Protein AF-A0A3S5DMK8-F1 (afdb_monomer_lite)

Radius of gyration: 21.27 Å; chains: 1; bounding box: 50×22×58 Å

Foldseek 3Di:
DVVVVVVVVVVVVVVVVVVVVVVVVLVVVLVVLVVVLVVLVVQLVVCVVVVVVVSNCCSVPPVNVVSVVVNCVSPVDPD

InterPro domains:
  IPR027417 P-loop containing nucleoside triphosphate hydrolase [SSF52540] (2-73)

Organism: Salmonella enterica I (NCBI:txid59201)

Structure (mmCIF, N/CA/C/O backbone):
data_AF-A0A3S5DMK8-F1
#
_entry.id   AF-A0A3S5DMK8-F1
#
loop_
_atom_site.group_PDB
_atom_site.id
_atom_site.type_symbol
_atom_site.label_atom_id
_atom_site.label_alt_id
_atom_site.label_comp_id
_atom_site.label_asym_id
_atom_site.label_entity_id
_atom_site.label_seq_id
_atom_site.pdbx_PDB_ins_code
_atom_site.Cartn_x
_atom_site.Cartn_y
_atom_site.Cartn_z
_atom_site.occupancy
_atom_site.B_iso_or_equiv
_atom_site.auth_seq_id
_atom_site.auth_comp_id
_atom_site.auth_asym_id
_atom_site.auth_atom_id
_atom_site.pdbx_PDB_model_num
ATOM 1 N N . MET A 1 1 ? -33.571 -6.329 36.301 1.00 62.97 1 MET A N 1
ATOM 2 C CA . MET A 1 1 ? -32.373 -5.985 37.095 1.00 62.97 1 MET A CA 1
ATOM 3 C C . MET A 1 1 ? -31.147 -6.758 36.619 1.00 62.97 1 MET A C 1
ATOM 5 O O . MET A 1 1 ? -30.501 -6.218 35.742 1.00 62.97 1 MET A O 1
ATOM 9 N N . LEU A 1 2 ? -30.854 -8.004 37.033 1.00 67.19 2 LEU A N 1
ATOM 10 C CA . LEU A 1 2 ? -29.641 -8.695 36.525 1.00 67.19 2 LEU A CA 1
ATOM 11 C C . LEU A 1 2 ? -29.652 -8.968 35.007 1.00 67.19 2 LEU A C 1
ATOM 13 O O . LEU A 1 2 ? -28.631 -8.806 34.355 1.00 67.19 2 LEU A O 1
ATOM 17 N N . ASN A 1 3 ? -30.798 -9.356 34.441 1.00 70.38 3 ASN A N 1
ATOM 18 C CA . ASN A 1 3 ? -30.894 -9.627 32.999 1.00 70.38 3 ASN A CA 1
ATOM 19 C C . ASN A 1 3 ? -30.793 -8.354 32.143 1.00 70.38 3 ASN A C 1
ATOM 21 O O . ASN A 1 3 ? -30.305 -8.418 31.027 1.00 70.38 3 ASN A O 1
ATOM 25 N N . GLU A 1 4 ? -31.219 -7.201 32.668 1.00 74.81 4 GLU A N 1
ATOM 26 C CA . GLU A 1 4 ? -31.107 -5.922 31.950 1.00 74.81 4 GLU A CA 1
ATOM 27 C C . GLU A 1 4 ? -29.661 -5.422 31.940 1.00 74.81 4 GLU A C 1
ATOM 29 O O . GLU A 1 4 ? -29.194 -4.959 30.911 1.00 74.81 4 GLU A O 1
ATOM 34 N N . GLU A 1 5 ? -28.928 -5.560 33.052 1.00 71.12 5 GLU A N 1
ATOM 35 C CA . GLU A 1 5 ? -27.487 -5.271 33.077 1.00 71.12 5 GLU A CA 1
ATOM 36 C C . GLU A 1 5 ? -26.692 -6.209 32.163 1.00 71.12 5 GLU A C 1
ATOM 38 O O . GLU A 1 5 ? -25.695 -5.788 31.579 1.00 71.12 5 GLU A O 1
ATOM 43 N N . LEU A 1 6 ? -27.123 -7.467 32.034 1.00 75.62 6 LEU A N 1
ATOM 44 C CA . LEU A 1 6 ? -26.495 -8.432 31.138 1.00 75.62 6 LEU A CA 1
ATOM 45 C C . LEU A 1 6 ? -26.696 -8.038 29.668 1.00 75.62 6 LEU A C 1
ATOM 47 O O . LEU A 1 6 ? -25.712 -7.943 28.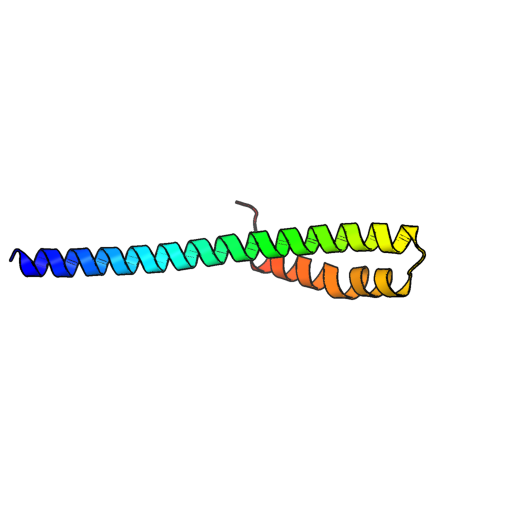938 1.00 75.62 6 LEU A O 1
ATOM 51 N N . ASP A 1 7 ? -27.932 -7.721 29.272 1.00 79.06 7 ASP A N 1
ATOM 52 C CA . ASP A 1 7 ? -28.253 -7.233 27.924 1.00 79.06 7 ASP A CA 1
ATOM 53 C C . ASP A 1 7 ? -27.497 -5.935 27.601 1.00 79.06 7 ASP A C 1
ATOM 55 O O . ASP A 1 7 ? -26.948 -5.781 26.509 1.00 79.06 7 ASP A O 1
ATOM 59 N N . ASP A 1 8 ? -27.419 -5.003 28.556 1.00 80.44 8 ASP A N 1
ATOM 60 C CA . ASP A 1 8 ? -26.726 -3.726 28.365 1.00 80.44 8 ASP A CA 1
ATOM 61 C C . ASP A 1 8 ? -25.208 -3.926 28.200 1.00 80.44 8 ASP A C 1
ATOM 63 O O . ASP A 1 8 ? -24.561 -3.269 27.379 1.00 80.44 8 ASP A O 1
ATOM 67 N N . LYS A 1 9 ? -24.629 -4.899 28.918 1.00 75.56 9 LYS A N 1
ATOM 68 C CA . LYS A 1 9 ? -23.219 -5.284 28.772 1.00 75.56 9 LYS A CA 1
ATOM 69 C C . LYS A 1 9 ? -22.933 -6.023 27.469 1.00 75.56 9 LYS A C 1
ATOM 71 O O . LYS A 1 9 ? -21.899 -5.748 26.864 1.00 75.56 9 LYS A O 1
ATOM 76 N N . GLU A 1 10 ? -23.817 -6.905 27.011 1.00 75.88 10 GLU A N 1
ATOM 77 C CA . GLU A 1 10 ? -23.681 -7.573 25.707 1.00 75.88 10 GLU A CA 1
ATOM 78 C C . GLU A 1 10 ? -23.776 -6.582 24.542 1.00 75.88 10 GLU A C 1
ATOM 80 O O . GLU A 1 10 ? -23.021 -6.692 23.569 1.00 75.88 10 GLU A O 1
ATOM 85 N N . ARG A 1 11 ? -24.639 -5.565 24.664 1.00 78.81 11 ARG A N 1
ATOM 86 C CA . ARG A 1 11 ? -24.731 -4.470 23.691 1.00 78.81 11 ARG A CA 1
ATOM 87 C C . ARG A 1 11 ? -23.446 -3.660 23.622 1.00 78.81 11 ARG A C 1
ATOM 89 O O . ARG A 1 11 ? -22.890 -3.504 22.540 1.00 78.81 11 ARG A O 1
ATOM 96 N N . GLN A 1 12 ? -22.945 -3.221 24.778 1.00 77.38 12 GLN A N 1
ATOM 97 C CA . GLN A 1 12 ? -21.676 -2.493 24.870 1.00 77.38 12 GLN A CA 1
ATOM 98 C C . GLN 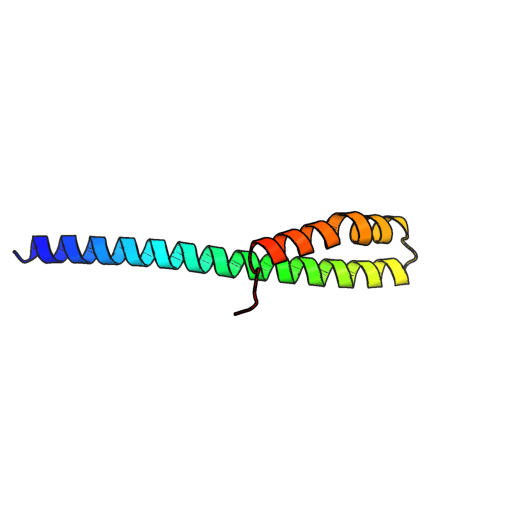A 1 12 ? -20.518 -3.321 24.301 1.00 77.38 12 GLN A C 1
ATOM 100 O O . GLN A 1 12 ? -19.656 -2.785 23.610 1.00 77.38 12 GLN A O 1
ATOM 105 N N . TYR A 1 13 ? -20.502 -4.632 24.555 1.00 75.00 13 TYR A N 1
ATOM 106 C CA . TYR A 1 13 ? -19.477 -5.524 24.019 1.00 75.00 13 TYR A CA 1
ATOM 107 C C . TYR A 1 13 ? -19.554 -5.643 22.494 1.00 75.00 13 TYR A C 1
ATOM 109 O O . TYR A 1 13 ? -18.526 -5.561 21.829 1.00 75.00 13 TYR A O 1
ATOM 117 N N . SER A 1 14 ? -20.760 -5.790 21.940 1.00 76.94 14 SER A N 1
ATOM 118 C CA . SER A 1 14 ? -20.968 -5.865 20.488 1.00 76.94 14 SER A CA 1
ATOM 119 C C . SER A 1 14 ? -20.577 -4.566 19.781 1.00 76.94 14 SER A C 1
ATOM 121 O O . SER A 1 14 ? -19.929 -4.618 18.739 1.00 76.94 14 SER A O 1
ATOM 123 N N . GLU A 1 15 ? -20.905 -3.409 20.365 1.00 81.81 15 GLU A N 1
ATOM 124 C CA . GLU A 1 15 ? -20.505 -2.096 19.840 1.00 81.81 15 GLU A CA 1
ATOM 125 C C . GLU A 1 15 ? -18.976 -1.942 19.816 1.00 81.81 15 GLU A C 1
ATOM 127 O O . GLU A 1 15 ? -18.400 -1.604 18.782 1.00 81.81 15 GLU A O 1
ATOM 132 N N . LEU A 1 16 ? -18.300 -2.274 20.921 1.00 77.88 16 LEU A N 1
ATOM 133 C CA . LEU A 1 16 ? -16.835 -2.257 21.007 1.00 77.88 16 LEU A CA 1
ATOM 134 C C . LEU A 1 16 ? -16.176 -3.268 20.058 1.00 77.88 16 LEU A C 1
ATOM 136 O O . LEU A 1 16 ? -15.105 -3.002 19.511 1.00 77.88 16 LEU A O 1
ATOM 140 N N . GLU A 1 17 ? -16.789 -4.433 19.850 1.00 77.25 17 GLU A N 1
ATOM 141 C CA . GLU A 1 17 ? -16.275 -5.444 18.929 1.00 77.25 17 GLU A CA 1
ATOM 142 C C . GLU A 1 17 ? -16.411 -5.004 17.462 1.00 77.25 17 GLU A C 1
ATOM 144 O O . GLU A 1 17 ? -15.496 -5.241 16.665 1.00 77.25 17 GLU A O 1
ATOM 149 N N . GLU A 1 18 ? -17.513 -4.348 17.091 1.00 78.31 18 GLU A N 1
ATOM 150 C CA . GLU A 1 18 ? -17.672 -3.734 15.769 1.00 78.31 18 GLU A CA 1
ATOM 151 C C . GLU A 1 18 ? -16.658 -2.616 15.542 1.00 78.31 18 GLU A C 1
ATOM 153 O O . GLU A 1 18 ? -15.997 -2.593 14.499 1.00 78.31 18 GLU A O 1
ATOM 158 N N . GLU A 1 19 ? -16.478 -1.737 16.527 1.00 74.06 19 GLU A N 1
ATOM 159 C CA . GLU A 1 19 ? -15.516 -0.639 16.453 1.00 74.06 19 GLU A CA 1
ATOM 160 C C . GLU A 1 19 ? -14.082 -1.175 16.307 1.00 74.06 19 GLU A C 1
ATOM 162 O O . GLU A 1 19 ? -13.337 -0.759 15.415 1.00 74.06 19 GLU A O 1
ATOM 167 N N . TRP A 1 20 ? -13.727 -2.211 17.075 1.00 75.06 20 TRP A N 1
ATOM 168 C CA . TRP A 1 20 ? -12.434 -2.885 16.964 1.00 75.06 20 TRP A CA 1
ATOM 169 C C . TRP A 1 20 ? -12.234 -3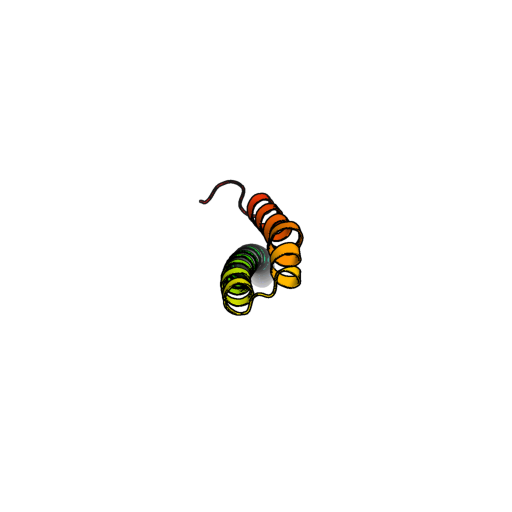.582 15.613 1.00 75.06 20 TRP A C 1
ATOM 171 O O . TRP A 1 20 ? -11.152 -3.506 15.022 1.00 75.06 20 TRP A O 1
ATOM 181 N N . LYS A 1 21 ? -13.260 -4.259 15.080 1.00 69.19 21 LYS A N 1
ATOM 182 C CA . LYS A 1 21 ? -13.198 -4.877 13.744 1.00 69.19 21 LYS A CA 1
ATOM 183 C C . LYS A 1 21 ? -13.020 -3.821 12.656 1.00 69.19 21 LYS A C 1
ATOM 185 O O . LYS A 1 21 ? -12.229 -4.042 11.736 1.00 69.19 21 LYS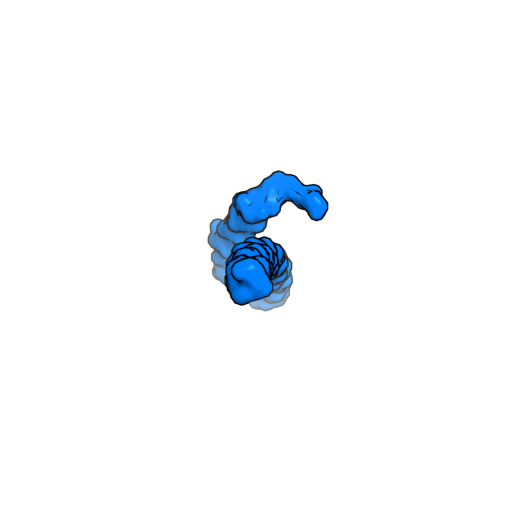 A O 1
ATOM 190 N N . ALA A 1 22 ? -13.700 -2.682 12.770 1.00 73.81 22 ALA A N 1
ATOM 191 C CA . ALA A 1 22 ? -13.574 -1.566 11.841 1.00 73.81 22 ALA A CA 1
ATOM 192 C C . ALA A 1 22 ? -12.174 -0.934 11.895 1.00 73.81 22 ALA A C 1
ATOM 194 O O . ALA A 1 22 ? -11.539 -0.759 10.848 1.00 73.81 22 ALA A O 1
ATOM 195 N N . GLU A 1 23 ? -11.639 -0.677 13.092 1.00 70.81 23 GLU A N 1
ATOM 196 C CA . GLU A 1 23 ? -10.266 -0.193 13.265 1.00 70.81 23 GLU A CA 1
ATOM 197 C C . GLU A 1 23 ? -9.249 -1.182 12.697 1.00 70.81 23 GLU A C 1
ATOM 199 O O . GLU A 1 23 ? -8.361 -0.798 11.934 1.00 70.81 23 GLU A O 1
ATOM 204 N N . LYS A 1 24 ? -9.401 -2.475 12.993 1.00 70.00 24 LYS A N 1
ATOM 205 C CA . LYS A 1 24 ? -8.493 -3.519 12.509 1.00 70.00 24 LYS A CA 1
ATOM 206 C C . LYS A 1 24 ? -8.542 -3.669 10.988 1.00 70.00 24 LYS A C 1
ATOM 208 O O . LYS A 1 24 ? -7.494 -3.845 10.364 1.00 70.00 24 LYS A O 1
ATOM 213 N N . ALA A 1 25 ? -9.722 -3.569 10.377 1.00 70.50 25 ALA A N 1
ATOM 214 C CA . ALA A 1 25 ? -9.882 -3.587 8.924 1.00 70.50 25 ALA A CA 1
ATOM 215 C C . ALA A 1 25 ? -9.229 -2.361 8.267 1.00 70.50 25 ALA A C 1
ATOM 217 O O . ALA A 1 25 ? -8.533 -2.498 7.257 1.00 70.50 25 ALA A O 1
ATOM 218 N N . SER A 1 26 ? -9.387 -1.180 8.871 1.00 67.38 26 SER A N 1
ATOM 219 C CA . SER A 1 26 ? -8.724 0.052 8.432 1.00 67.38 26 SER A CA 1
ATOM 220 C C . SER A 1 26 ? -7.195 -0.070 8.510 1.00 67.38 26 SER A C 1
ATOM 222 O O . SER A 1 26 ? -6.487 0.214 7.538 1.00 67.38 26 SER A O 1
ATOM 224 N N . LEU A 1 27 ? -6.679 -0.600 9.625 1.00 70.00 27 LEU A N 1
ATOM 225 C CA . LEU A 1 27 ? -5.245 -0.797 9.847 1.00 70.00 27 LEU A CA 1
ATOM 226 C C . LEU A 1 27 ? -4.643 -1.838 8.891 1.00 70.00 27 LEU A C 1
ATOM 228 O O . LEU A 1 27 ? -3.550 -1.641 8.351 1.00 70.00 27 LEU A O 1
ATOM 232 N N . SER A 1 28 ? -5.357 -2.947 8.671 1.00 72.56 28 SER A N 1
ATOM 233 C CA . SER A 1 28 ? -4.934 -4.007 7.752 1.00 72.56 28 SER A CA 1
ATOM 234 C C . SER A 1 28 ? -4.938 -3.515 6.308 1.00 72.56 28 SER A C 1
ATOM 236 O O . SER A 1 28 ? -3.997 -3.801 5.574 1.00 72.56 28 SER A O 1
ATOM 238 N N . GLY A 1 29 ? -5.946 -2.733 5.907 1.00 75.62 29 GLY A N 1
ATOM 239 C CA . GLY A 1 29 ? -6.032 -2.174 4.559 1.00 75.62 29 GLY A CA 1
ATOM 240 C C . GLY A 1 29 ? -4.830 -1.293 4.216 1.00 75.62 29 GLY A C 1
ATOM 241 O O . GLY A 1 29 ? -4.239 -1.441 3.148 1.00 75.62 29 GLY A O 1
ATOM 242 N N . THR A 1 30 ? -4.409 -0.422 5.135 1.00 78.31 30 THR A N 1
ATOM 243 C CA . THR A 1 30 ? -3.238 0.445 4.926 1.00 78.31 30 THR A CA 1
ATOM 244 C C . THR A 1 30 ? -1.933 -0.350 4.831 1.00 78.31 30 THR A C 1
ATOM 246 O O . THR A 1 30 ? -1.098 -0.051 3.973 1.00 78.31 30 THR A O 1
ATOM 249 N N . GLN A 1 31 ? -1.755 -1.387 5.658 1.00 80.62 31 GLN A N 1
ATOM 250 C CA . GLN A 1 31 ? -0.580 -2.265 5.582 1.00 80.62 31 GLN A CA 1
ATOM 251 C C . GLN A 1 31 ? -0.508 -3.029 4.259 1.00 80.62 31 GLN A C 1
ATOM 253 O O . GLN A 1 31 ? 0.558 -3.072 3.645 1.00 80.62 31 GLN A O 1
ATOM 258 N N . THR A 1 32 ? -1.629 -3.577 3.784 1.00 84.94 32 THR A N 1
ATOM 259 C CA . THR A 1 32 ? -1.681 -4.294 2.503 1.00 84.94 32 THR A CA 1
ATOM 260 C C . THR A 1 32 ? -1.266 -3.393 1.343 1.00 84.94 32 THR A C 1
ATOM 262 O O . THR A 1 32 ? -0.439 -3.785 0.528 1.00 84.94 32 THR A O 1
ATOM 265 N N . ILE A 1 33 ? -1.751 -2.151 1.302 1.00 85.31 33 ILE A N 1
ATOM 266 C CA . ILE A 1 33 ? -1.448 -1.226 0.197 1.00 85.31 33 ILE A CA 1
ATOM 267 C C . ILE A 1 33 ? 0.012 -0.766 0.247 1.00 85.31 33 ILE A C 1
ATOM 269 O O . ILE A 1 33 ? 0.661 -0.664 -0.793 1.00 85.31 33 ILE A O 1
ATOM 273 N N . LYS A 1 34 ? 0.571 -0.538 1.445 1.00 84.88 34 LYS A N 1
ATOM 274 C CA . LYS A 1 34 ? 2.012 -0.277 1.598 1.00 84.88 34 LYS A CA 1
ATOM 275 C C . LYS A 1 34 ? 2.848 -1.469 1.110 1.00 84.88 34 LYS A C 1
ATOM 277 O O . LYS A 1 34 ? 3.851 -1.260 0.431 1.00 84.88 34 LYS A O 1
ATOM 282 N N . ALA A 1 35 ? 2.423 -2.701 1.396 1.00 88.06 35 ALA A N 1
ATOM 283 C CA . ALA A 1 35 ? 3.091 -3.903 0.900 1.00 88.06 35 ALA A CA 1
ATOM 284 C C . ALA A 1 35 ? 2.998 -4.032 -0.632 1.00 88.06 35 ALA A C 1
ATOM 286 O O . ALA A 1 35 ? 3.998 -4.336 -1.279 1.00 88.06 35 ALA A O 1
ATOM 287 N N . GLU A 1 36 ? 1.837 -3.747 -1.228 1.00 88.44 36 GLU A N 1
ATOM 288 C CA . GLU A 1 36 ? 1.660 -3.728 -2.686 1.00 88.44 36 GLU A CA 1
ATOM 289 C C . GLU A 1 36 ? 2.537 -2.672 -3.367 1.00 88.44 36 GLU A C 1
ATOM 291 O O . GLU A 1 36 ? 3.123 -2.943 -4.417 1.00 88.44 36 GLU A O 1
ATOM 296 N N . LEU A 1 37 ? 2.675 -1.488 -2.761 1.00 89.62 37 LEU A N 1
ATOM 297 C CA . LEU A 1 37 ? 3.553 -0.429 -3.258 1.00 89.62 37 LEU A CA 1
ATOM 298 C C . LEU A 1 37 ? 5.019 -0.878 -3.271 1.00 89.62 37 LEU A C 1
ATOM 300 O O . LEU A 1 37 ? 5.726 -0.661 -4.256 1.00 89.62 37 LEU A O 1
ATOM 304 N N . GLU A 1 38 ? 5.474 -1.531 -2.204 1.00 91.50 38 GLU A N 1
ATOM 305 C CA . GLU A 1 38 ? 6.843 -2.040 -2.126 1.00 91.50 38 GLU A CA 1
ATOM 306 C C . GLU A 1 38 ? 7.086 -3.171 -3.138 1.00 91.50 38 GLU A C 1
ATOM 308 O O . GLU A 1 38 ? 8.096 -3.180 -3.843 1.00 91.50 38 GLU A O 1
ATOM 313 N N . GLN A 1 39 ? 6.115 -4.072 -3.307 1.00 90.81 39 GLN A N 1
ATOM 314 C CA . GLN A 1 39 ? 6.157 -5.102 -4.349 1.00 90.81 39 GLN A CA 1
ATOM 315 C C . GLN A 1 39 ? 6.225 -4.494 -5.755 1.00 90.81 39 GLN A C 1
ATOM 317 O O . GLN A 1 39 ? 6.992 -4.969 -6.593 1.00 90.81 39 GLN A O 1
ATOM 322 N N . ALA A 1 40 ? 5.475 -3.422 -6.024 1.00 90.38 40 ALA A N 1
ATOM 323 C CA . ALA A 1 40 ? 5.514 -2.731 -7.309 1.00 90.38 40 ALA A CA 1
ATOM 324 C C . ALA A 1 40 ? 6.893 -2.104 -7.591 1.00 90.38 40 ALA A C 1
ATOM 326 O O . ALA A 1 40 ? 7.385 -2.194 -8.717 1.00 90.38 40 ALA A O 1
ATOM 327 N N . LYS A 1 41 ? 7.562 -1.544 -6.574 1.00 89.94 41 LYS A N 1
ATOM 328 C CA . LYS A 1 41 ? 8.940 -1.031 -6.698 1.00 89.94 41 LYS A CA 1
ATOM 329 C C . LYS A 1 41 ? 9.943 -2.143 -7.005 1.00 89.94 41 LYS A C 1
ATOM 331 O O . LYS A 1 41 ? 10.757 -2.001 -7.916 1.00 89.94 41 LYS A O 1
ATOM 336 N N . ILE A 1 42 ? 9.849 -3.273 -6.302 1.00 93.12 42 ILE A N 1
ATOM 337 C CA . ILE A 1 42 ? 10.684 -4.453 -6.577 1.00 93.12 42 ILE A CA 1
ATOM 338 C C . ILE A 1 42 ? 10.432 -4.967 -8.001 1.00 93.12 42 ILE A C 1
ATOM 340 O O . ILE A 1 42 ? 11.376 -5.320 -8.708 1.00 93.12 42 ILE A O 1
ATOM 344 N N . ALA A 1 43 ? 9.176 -4.978 -8.449 1.00 90.88 43 ALA A N 1
ATOM 345 C CA . ALA A 1 43 ? 8.809 -5.413 -9.790 1.00 90.88 43 ALA A CA 1
ATOM 346 C C . ALA A 1 43 ? 9.396 -4.509 -10.889 1.00 90.88 43 ALA A C 1
ATOM 348 O O . ALA A 1 43 ? 9.785 -5.031 -11.932 1.00 90.88 43 ALA A O 1
ATOM 349 N N . ILE A 1 44 ? 9.532 -3.195 -10.658 1.00 91.94 44 ILE A N 1
ATOM 350 C CA . ILE A 1 44 ? 10.260 -2.295 -11.571 1.00 91.94 44 ILE A CA 1
ATOM 351 C C . ILE A 1 44 ? 11.735 -2.676 -11.651 1.00 91.94 44 ILE A C 1
ATOM 353 O O . ILE A 1 44 ? 12.278 -2.770 -12.748 1.00 91.94 44 ILE A O 1
ATOM 357 N N . GLU A 1 45 ? 12.387 -2.924 -10.516 1.00 92.38 45 GLU A N 1
ATOM 358 C CA . GLU A 1 45 ? 13.799 -3.319 -10.504 1.00 92.38 45 GLU A CA 1
ATOM 359 C C . GLU A 1 45 ? 14.021 -4.671 -11.196 1.00 92.38 45 GLU A C 1
ATOM 361 O O . GLU A 1 45 ? 14.999 -4.850 -11.924 1.00 92.38 45 GLU A O 1
ATOM 366 N N . GLN A 1 46 ? 13.090 -5.616 -11.044 1.00 92.62 46 GLN A N 1
ATOM 367 C CA . GLN A 1 46 ? 13.115 -6.869 -11.798 1.00 92.62 46 GLN A CA 1
ATOM 368 C C . GLN A 1 46 ? 12.915 -6.635 -13.298 1.00 92.62 46 GLN A C 1
ATOM 370 O O . GLN A 1 46 ? 13.718 -7.125 -14.091 1.00 92.62 46 GLN A O 1
ATOM 375 N N . ALA A 1 47 ? 11.900 -5.856 -13.686 1.00 92.12 47 ALA A N 1
ATOM 376 C CA . ALA A 1 47 ? 11.619 -5.514 -15.079 1.00 92.12 47 ALA A CA 1
ATOM 377 C C . ALA A 1 47 ? 12.819 -4.810 -15.737 1.00 92.12 47 A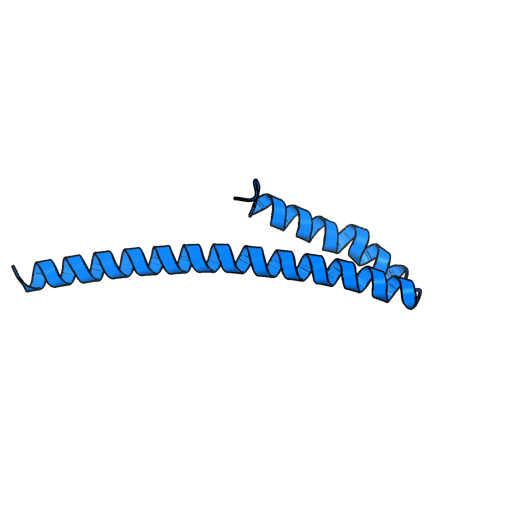LA A C 1
ATOM 379 O O . ALA A 1 47 ? 13.200 -5.141 -16.857 1.00 92.12 47 ALA A O 1
ATOM 380 N N . ARG A 1 48 ? 13.504 -3.936 -14.993 1.00 90.62 48 ARG A N 1
ATOM 381 C CA . ARG A 1 48 ? 14.741 -3.274 -15.417 1.00 90.62 48 ARG A CA 1
ATOM 382 C C . ARG A 1 48 ? 15.876 -4.259 -15.684 1.00 90.62 48 ARG A C 1
ATOM 384 O O . ARG A 1 48 ? 16.590 -4.096 -16.669 1.00 90.62 48 ARG A O 1
ATOM 391 N N . ARG A 1 49 ? 16.048 -5.281 -14.838 1.00 93.44 49 ARG A N 1
ATOM 392 C CA . ARG A 1 49 ? 17.090 -6.313 -15.015 1.00 93.44 49 ARG A CA 1
ATOM 393 C C . ARG A 1 49 ? 16.855 -7.185 -16.244 1.00 93.44 49 ARG A C 1
ATOM 395 O O . ARG A 1 49 ? 17.824 -7.585 -16.878 1.00 93.44 49 ARG A O 1
ATOM 402 N N . VAL A 1 50 ? 15.596 -7.479 -16.567 1.00 93.69 50 VAL A N 1
ATOM 403 C CA . VAL A 1 50 ? 15.235 -8.293 -17.742 1.00 93.69 50 VAL A CA 1
ATOM 404 C C . VAL A 1 50 ? 14.992 -7.462 -19.008 1.00 93.69 50 VAL A C 1
ATOM 406 O O . VAL A 1 50 ? 14.777 -8.033 -20.071 1.00 93.69 50 VAL A O 1
ATOM 409 N N . GLY A 1 51 ? 15.047 -6.128 -18.916 1.00 92.62 51 GLY A N 1
ATOM 410 C CA . GLY A 1 51 ? 14.838 -5.218 -20.046 1.00 92.62 51 GLY A CA 1
ATOM 411 C C . GLY A 1 51 ? 13.374 -5.060 -20.478 1.00 92.62 51 GLY A C 1
ATOM 412 O O . GLY A 1 51 ? 13.113 -4.651 -21.607 1.00 92.62 51 GLY A O 1
ATOM 413 N N . ASP A 1 52 ? 12.415 -5.368 -19.603 1.00 93.50 52 ASP A N 1
ATOM 414 C CA . ASP A 1 52 ? 10.980 -5.258 -19.882 1.00 93.50 52 ASP A CA 1
ATOM 415 C C . ASP A 1 52 ? 10.482 -3.818 -19.669 1.00 93.50 52 ASP A C 1
ATOM 417 O O . ASP A 1 52 ? 9.930 -3.451 -18.628 1.00 93.50 52 ASP A O 1
ATOM 421 N N . LEU A 1 53 ? 10.702 -2.981 -20.684 1.00 90.69 53 LEU A N 1
ATOM 422 C CA . LEU A 1 53 ? 10.307 -1.570 -20.681 1.00 90.69 53 LEU A CA 1
ATOM 423 C C . LEU A 1 53 ? 8.783 -1.370 -20.632 1.00 90.69 53 LEU A C 1
ATOM 425 O O . LEU A 1 53 ? 8.322 -0.357 -20.102 1.00 90.69 53 LEU A O 1
ATOM 429 N N . ALA A 1 54 ? 8.004 -2.320 -21.158 1.00 91.56 54 ALA A N 1
ATOM 430 C CA . ALA A 1 54 ? 6.545 -2.245 -21.150 1.00 91.56 54 ALA A CA 1
ATOM 431 C C . ALA A 1 54 ? 6.019 -2.353 -19.715 1.00 91.56 54 ALA A C 1
ATOM 433 O O . ALA A 1 54 ? 5.298 -1.471 -19.243 1.00 91.56 54 ALA A O 1
ATOM 434 N N . ARG A 1 55 ? 6.476 -3.376 -18.985 1.00 89.38 55 ARG A N 1
ATOM 435 C CA . ARG A 1 55 ? 6.118 -3.578 -17.580 1.00 89.38 55 ARG A CA 1
ATOM 436 C C . ARG A 1 55 ? 6.653 -2.467 -16.681 1.00 89.38 55 ARG A C 1
ATOM 438 O O . ARG A 1 55 ? 5.968 -2.060 -15.747 1.00 89.38 55 ARG A O 1
ATOM 445 N N . MET A 1 56 ? 7.846 -1.938 -16.967 1.00 91.62 56 MET A N 1
ATOM 446 C CA . MET A 1 56 ? 8.362 -0.763 -16.255 1.00 91.62 56 MET A CA 1
ATOM 447 C C . MET A 1 56 ? 7.429 0.441 -16.410 1.00 91.62 56 MET A C 1
ATOM 449 O O . MET A 1 56 ? 7.076 1.054 -15.409 1.00 91.62 56 MET A O 1
ATOM 453 N N . SER A 1 57 ? 7.002 0.760 -17.636 1.00 90.81 57 SER A N 1
ATOM 454 C CA . SER A 1 57 ? 6.129 1.909 -17.899 1.00 90.81 57 SER A CA 1
ATOM 455 C C . SER A 1 57 ? 4.760 1.760 -17.225 1.00 90.81 57 SER A C 1
ATOM 457 O O . SER A 1 57 ? 4.294 2.690 -16.568 1.00 90.81 57 SER A O 1
ATOM 459 N N . GLU A 1 58 ? 4.156 0.571 -17.300 1.00 92.31 58 GLU A N 1
ATOM 460 C CA . GLU A 1 58 ? 2.879 0.271 -16.642 1.00 92.31 58 GLU A CA 1
ATOM 461 C C . GLU A 1 58 ? 2.964 0.435 -15.116 1.00 92.31 58 GLU A C 1
ATOM 463 O O . GLU A 1 58 ? 2.1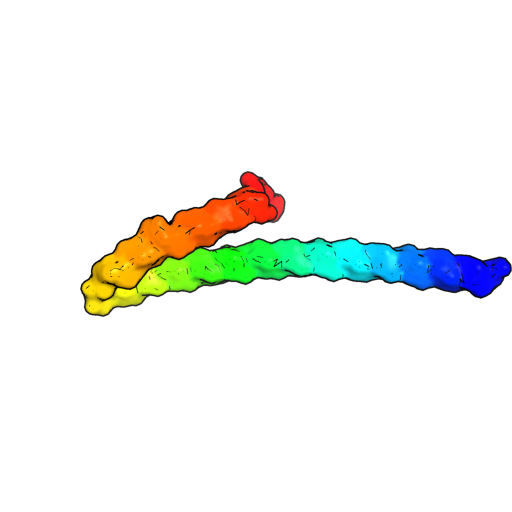03 1.057 -14.489 1.00 92.31 58 GLU A O 1
ATOM 468 N N . LEU A 1 59 ? 4.028 -0.083 -14.500 1.00 92.06 59 LEU A N 1
ATOM 469 C CA . LEU A 1 59 ? 4.222 0.036 -13.058 1.00 92.06 59 LEU A CA 1
ATOM 470 C C . LEU A 1 59 ? 4.522 1.480 -12.646 1.00 92.06 59 LEU A C 1
ATOM 472 O O . LEU A 1 59 ? 3.964 1.957 -11.662 1.00 92.06 59 LEU A O 1
ATOM 476 N N . GLN A 1 60 ? 5.374 2.176 -13.398 1.00 90.31 60 GLN A N 1
ATOM 477 C CA . GLN A 1 60 ? 5.868 3.506 -13.051 1.00 90.31 60 GLN A CA 1
ATOM 478 C C . GLN A 1 60 ? 4.816 4.604 -13.244 1.00 90.31 60 GLN A C 1
ATOM 480 O O . GLN A 1 60 ? 4.781 5.546 -12.456 1.00 90.31 60 GLN A O 1
ATOM 485 N N . TYR A 1 61 ? 3.950 4.477 -14.253 1.00 91.00 61 TYR A N 1
ATOM 486 C CA . TYR A 1 61 ? 2.942 5.492 -14.581 1.00 91.00 61 TYR A CA 1
ATOM 487 C C . TYR A 1 61 ? 1.496 5.062 -14.308 1.00 91.00 61 TYR A C 1
ATOM 489 O O . TYR A 1 61 ? 0.620 5.922 -14.279 1.00 91.00 61 TYR A O 1
ATOM 497 N N . GLY A 1 62 ? 1.232 3.774 -14.085 1.00 91.44 62 GLY A N 1
ATOM 498 C CA . GLY A 1 62 ? -0.088 3.264 -13.712 1.00 91.44 62 GLY A CA 1
ATOM 499 C C . GLY A 1 62 ? -0.141 2.877 -12.241 1.00 91.44 62 GLY A C 1
ATOM 500 O O . GLY A 1 62 ? -0.686 3.596 -11.406 1.00 91.44 62 GLY A O 1
ATOM 501 N N . LYS A 1 63 ? 0.473 1.739 -11.908 1.00 88.75 63 LYS A N 1
ATOM 502 C CA . LYS A 1 63 ? 0.218 1.068 -10.627 1.00 88.75 63 LYS A CA 1
ATOM 503 C C . LYS A 1 63 ? 0.822 1.778 -9.412 1.00 88.75 63 LYS A C 1
ATOM 505 O O . LYS A 1 63 ? 0.157 1.899 -8.387 1.00 88.75 63 LYS A O 1
ATOM 510 N N . ILE A 1 64 ? 2.061 2.266 -9.499 1.00 90.50 64 ILE A N 1
ATOM 511 C CA . ILE A 1 64 ? 2.721 2.957 -8.377 1.00 90.50 64 ILE A CA 1
ATOM 512 C C . ILE A 1 64 ? 2.013 4.274 -8.019 1.00 90.50 64 ILE A C 1
ATOM 514 O O . ILE A 1 64 ? 1.679 4.438 -6.845 1.00 90.50 64 ILE A O 1
ATOM 518 N N . PRO A 1 65 ? 1.710 5.182 -8.970 1.00 91.94 65 PRO A N 1
ATOM 519 C CA . PRO A 1 65 ? 0.998 6.422 -8.660 1.00 91.94 65 PRO A CA 1
ATOM 520 C C . PRO A 1 65 ? -0.376 6.196 -8.017 1.00 91.94 65 PRO A C 1
ATOM 522 O O . PRO A 1 65 ? -0.755 6.915 -7.089 1.00 91.94 65 PRO A O 1
ATOM 525 N N . GLU A 1 66 ? -1.124 5.187 -8.473 1.00 89.62 66 GLU A N 1
ATOM 526 C CA . GLU A 1 66 ? -2.420 4.830 -7.888 1.00 89.62 66 GLU A CA 1
ATOM 527 C C . GLU A 1 66 ? -2.285 4.322 -6.450 1.00 89.62 66 GLU A C 1
ATOM 529 O O . GLU A 1 66 ? -3.031 4.751 -5.561 1.00 89.62 66 GLU A O 1
ATOM 534 N N . LEU A 1 67 ? -1.303 3.453 -6.198 1.00 88.19 67 LEU A N 1
ATOM 535 C CA . LEU A 1 67 ? -1.023 2.935 -4.862 1.00 88.19 67 LEU A CA 1
ATOM 536 C C . LEU A 1 67 ? -0.559 4.055 -3.924 1.00 88.19 67 LEU A C 1
ATOM 538 O O . LEU A 1 67 ? -1.090 4.174 -2.823 1.00 88.19 67 LEU A O 1
ATOM 542 N N . GLU A 1 68 ? 0.343 4.938 -4.359 1.00 86.81 68 GLU A N 1
ATOM 543 C CA . GLU A 1 68 ? 0.798 6.089 -3.565 1.00 86.81 68 GLU A CA 1
ATOM 544 C C . GLU A 1 68 ? -0.341 7.051 -3.217 1.00 86.81 68 GLU A C 1
ATOM 546 O O . GLU A 1 68 ? -0.437 7.519 -2.078 1.00 86.81 68 GLU A O 1
ATOM 551 N N . LYS A 1 69 ? -1.239 7.329 -4.170 1.00 88.19 69 LYS A N 1
ATOM 552 C CA . LYS A 1 69 ? -2.432 8.149 -3.928 1.00 88.19 69 LYS A CA 1
ATOM 553 C C . LYS A 1 69 ? -3.351 7.491 -2.902 1.00 88.19 69 LYS A C 1
ATOM 555 O O . LYS A 1 69 ? -3.859 8.166 -2.006 1.00 88.19 69 LYS A O 1
ATOM 560 N N . THR A 1 70 ? -3.526 6.177 -3.005 1.00 85.06 70 THR A N 1
ATOM 561 C CA . THR A 1 70 ? -4.370 5.408 -2.089 1.00 85.06 70 THR A CA 1
ATOM 562 C C . THR A 1 70 ? -3.776 5.373 -0.680 1.00 85.06 70 THR A C 1
ATOM 564 O O . THR A 1 70 ? -4.497 5.651 0.279 1.00 85.06 70 THR A O 1
ATOM 567 N N . VAL A 1 71 ? -2.467 5.129 -0.537 1.00 85.25 71 VAL A N 1
ATOM 568 C CA . VAL A 1 71 ? -1.764 5.218 0.757 1.00 85.25 71 VAL A CA 1
ATOM 569 C C . VAL A 1 71 ? -1.940 6.608 1.353 1.00 85.25 71 VAL A C 1
ATOM 571 O O . VAL A 1 71 ? -2.361 6.719 2.496 1.00 85.25 71 VAL A O 1
ATOM 574 N N . ARG A 1 72 ? -1.708 7.670 0.574 1.00 83.25 72 ARG A N 1
ATOM 575 C CA . ARG A 1 72 ? -1.842 9.057 1.045 1.00 83.25 72 ARG A CA 1
ATOM 576 C C . ARG A 1 72 ? -3.264 9.414 1.476 1.00 83.25 72 ARG A C 1
ATOM 578 O O . ARG A 1 72 ? -3.435 10.181 2.413 1.00 83.25 72 ARG A O 1
ATOM 585 N N . SER A 1 73 ? -4.282 8.873 0.806 1.00 81.81 73 SER A N 1
ATOM 586 C CA . SER A 1 73 ? -5.681 9.086 1.204 1.00 81.81 73 SER A CA 1
ATOM 587 C C . SER A 1 73 ? -6.051 8.389 2.516 1.00 81.81 73 SER A C 1
ATOM 589 O O . SER A 1 73 ? -6.883 8.900 3.258 1.00 81.81 73 SER A O 1
ATOM 591 N N . ARG A 1 74 ? -5.436 7.235 2.800 1.00 75.56 74 ARG A N 1
ATOM 592 C CA . ARG A 1 74 ? -5.700 6.421 3.997 1.00 75.56 74 ARG A CA 1
ATOM 593 C C . ARG A 1 74 ? -4.816 6.804 5.184 1.00 75.56 74 ARG A C 1
ATOM 595 O O . ARG A 1 74 ? -5.228 6.634 6.324 1.00 75.56 74 ARG A O 1
ATOM 602 N N . ASP A 1 75 ? -3.627 7.329 4.911 1.00 66.81 75 ASP A N 1
ATOM 603 C CA . ASP A 1 75 ? -2.611 7.719 5.886 1.00 66.81 75 ASP A CA 1
ATOM 604 C C . ASP A 1 75 ? -2.058 9.116 5.522 1.00 66.81 75 ASP A C 1
ATOM 606 O O . ASP A 1 75 ? -0.956 9.239 4.978 1.00 66.81 75 ASP A O 1
ATOM 610 N N . PRO A 1 76 ? -2.850 10.192 5.720 1.00 58.41 76 PRO A N 1
ATOM 611 C CA . PRO A 1 76 ? -2.470 11.546 5.307 1.00 58.41 76 PRO A CA 1
ATOM 612 C C . PRO A 1 76 ? -1.311 12.128 6.129 1.00 58.41 76 PRO A C 1
ATOM 614 O O . PRO A 1 76 ? -0.639 13.051 5.671 1.00 58.41 76 PRO A O 1
ATOM 617 N N . VAL A 1 77 ? -1.065 11.592 7.324 1.00 52.91 77 VAL A N 1
ATOM 618 C CA . VAL A 1 77 ? 0.008 11.984 8.237 1.00 52.91 77 VAL A CA 1
ATOM 619 C C . VAL A 1 77 ? 0.352 10.739 9.040 1.00 52.91 77 VAL A C 1
ATOM 621 O O . VAL A 1 77 ? -0.473 10.305 9.842 1.00 52.91 77 VAL A O 1
ATOM 624 N N . GLY A 1 78 ? 1.544 10.178 8.813 1.00 54.59 78 GLY A N 1
ATOM 625 C CA . GLY A 1 78 ? 2.043 9.046 9.589 1.00 54.59 78 GLY A CA 1
ATOM 626 C C . GLY A 1 78 ? 1.995 9.382 11.077 1.00 54.59 78 GLY A C 1
ATOM 627 O O . GLY A 1 78 ? 2.761 10.229 11.539 1.00 54.59 78 GLY A O 1
ATOM 628 N N . ARG A 1 79 ? 1.040 8.774 11.781 1.00 46.88 79 ARG A N 1
ATOM 629 C CA . ARG A 1 79 ? 0.999 8.732 13.243 1.00 46.88 79 ARG A CA 1
ATOM 630 C C . ARG A 1 79 ? 1.917 7.635 13.756 1.00 46.88 79 ARG A C 1
ATOM 632 O O . ARG A 1 79 ? 2.000 6.581 13.086 1.00 46.88 79 ARG A O 1
#

Sequence (79 aa):
MLNEELDDKERQYSELEEEWKAEKASLSGTQTIKAELEQAKIAIEQARRVGDLARMSELQYGKIPELEKTVRSRDPVGR

Secondary structure (DSSP, 8-state):
-HHHHHHHHHHHHHHHHHHHHHHHHHHHHHHHHHHHHHHHHHHHHHHHHHT-HHHHHHIIIIIHHHHHHHHHHH-SS--

pLDDT: mean 81.4, std 10.65, range [46.88, 93.69]